Protein AF-A0A915LNX4-F1 (afdb_monomer_lite)

Foldseek 3Di:
DPPDDPVVVVVVLVVLLCVQLVDPDNPSVVVCVVVLLVLLPPLDLSSVLSSLVSLLSSCVSPVVSLLVCLVSLLCQCPPCSSPPSSNLSSLQSLLSCVLSLVVVLVPDDPPPVSNVVSVVSSVVVLVSLCVCCPPPPPSSVVSSVSSVVSVCVNPDDDDD

Secondary structure (DSSP, 8-state):
--PPPHHHHHHHHHHHHHHHHTSSSSHHHHHHHHHHHHGGGSSSHHHHHHHHHHHHHHHHH-GGGHHHHHHHHHHHHH-GGGHHHHHHHHHHHHHHHHHHHHHHHHTS-TT-HHHHHHHHHHHHHHHHHHTTTT-S-HHHHHHHHHHHHHHHHHHSPPP-

pLDDT: mean 93.02, std 8.46, range [41.34, 98.5]

InterPro domains:
  IPR011989 Armadillo-like helical [G3DSA:1.25.10.10] (1-160)
  IPR016024 Armadillo-type fold [SSF48371] (24-151)
  IPR021850 Symplekin/Pta1 [PTHR15245] (6-159)
  IPR032460 Symplekin/Pta1, N-terminal [PF11935] (85-158)

Radius of gyration: 16.42 Å; chains: 1; bounding box: 42×30×63 Å

Organism: Meloidogyne javanica (NCBI:txid6303)

Structure (mmCIF, N/CA/C/O backbone):
data_AF-A0A915LNX4-F1
#
_entry.id   AF-A0A915LNX4-F1
#
loop_
_atom_site.group_PDB
_atom_site.id
_atom_site.type_symbol
_atom_site.label_atom_id
_atom_site.label_alt_id
_atom_site.label_comp_id
_atom_site.label_asym_id
_atom_site.label_entity_id
_atom_site.label_seq_id
_atom_site.pdbx_PDB_ins_code
_atom_site.Cartn_x
_atom_site.Cartn_y
_atom_site.Cartn_z
_atom_site.occupancy
_atom_site.B_iso_or_equiv
_atom_site.auth_seq_id
_atom_site.auth_comp_id
_atom_site.auth_asym_id
_atom_site.auth_atom_id
_atom_site.pdbx_PDB_model_num
ATOM 1 N N . MET A 1 1 ? -5.269 6.811 33.867 1.00 41.34 1 MET A N 1
ATOM 2 C CA . MET A 1 1 ? -4.366 7.221 32.771 1.00 41.34 1 MET A CA 1
ATOM 3 C C . MET A 1 1 ? -5.238 7.730 31.639 1.00 41.34 1 MET A C 1
ATOM 5 O O . MET A 1 1 ? -5.911 6.921 31.017 1.00 41.34 1 MET A O 1
ATOM 9 N N . SER A 1 2 ? -5.333 9.049 31.447 1.00 49.84 2 SER A N 1
ATOM 10 C CA . SER A 1 2 ? -6.069 9.601 30.304 1.00 49.84 2 SER A CA 1
ATOM 11 C C . SER A 1 2 ? -5.302 9.208 29.047 1.00 49.84 2 SER A C 1
ATOM 13 O O . SER A 1 2 ? -4.170 9.653 28.866 1.00 49.84 2 SER A O 1
ATOM 15 N N . GLY A 1 3 ? -5.856 8.302 28.239 1.00 63.88 3 GLY A N 1
ATOM 16 C CA . GLY A 1 3 ? -5.266 7.964 26.948 1.00 63.88 3 GLY A CA 1
ATOM 17 C C . GLY A 1 3 ? -5.094 9.239 26.125 1.00 63.88 3 GLY A C 1
ATOM 18 O O . GLY A 1 3 ? -5.961 10.113 26.165 1.00 63.88 3 GLY A O 1
ATOM 19 N N . LYS A 1 4 ? -3.965 9.365 25.418 1.00 74.62 4 LYS A N 1
ATOM 20 C CA . LYS A 1 4 ? -3.777 10.452 24.448 1.00 74.62 4 LYS A CA 1
ATOM 21 C C . LYS A 1 4 ? -4.945 10.444 23.467 1.00 74.62 4 LYS A C 1
ATOM 23 O O . LYS A 1 4 ? -5.382 9.370 23.043 1.00 74.62 4 LYS A O 1
ATOM 28 N N . SER A 1 5 ? -5.428 11.624 23.100 1.00 91.31 5 SER A N 1
ATOM 29 C CA . SER A 1 5 ? -6.481 11.749 22.095 1.00 91.31 5 SER A CA 1
ATOM 30 C C . SER A 1 5 ? -6.028 11.142 20.761 1.00 91.31 5 SER A C 1
ATOM 32 O O . SER A 1 5 ? -4.832 11.064 20.458 1.00 91.31 5 SER A O 1
ATOM 34 N N . LEU A 1 6 ? -6.985 10.706 19.937 1.00 92.94 6 LEU A N 1
ATOM 35 C CA . LEU A 1 6 ? -6.696 10.175 18.600 1.00 92.94 6 LEU A CA 1
ATOM 36 C C . LEU A 1 6 ? -5.873 11.163 17.754 1.00 92.94 6 LEU A C 1
ATOM 38 O O . LEU A 1 6 ? -4.976 10.751 17.019 1.00 92.94 6 LEU A O 1
ATOM 42 N N . GLU A 1 7 ? -6.144 12.461 17.894 1.00 94.38 7 GLU A N 1
ATOM 43 C CA . GLU A 1 7 ? -5.425 13.515 17.176 1.00 94.38 7 GLU A CA 1
ATOM 44 C C . GLU A 1 7 ? -3.967 13.633 17.622 1.00 94.38 7 GLU A C 1
ATOM 46 O O . GLU A 1 7 ? -3.071 13.686 16.781 1.00 94.38 7 GLU A O 1
ATOM 51 N N . GLU A 1 8 ? -3.697 13.581 18.927 1.00 95.44 8 GLU A N 1
ATOM 52 C CA . GLU A 1 8 ? -2.323 13.590 19.440 1.00 95.44 8 GLU A CA 1
ATOM 53 C C . GLU A 1 8 ? -1.545 12.347 18.996 1.00 95.44 8 GLU A C 1
ATOM 55 O O . GLU A 1 8 ? -0.385 12.456 18.592 1.00 95.44 8 GLU A O 1
ATOM 60 N N . ARG A 1 9 ? -2.178 11.163 19.021 1.00 94.75 9 ARG A N 1
ATOM 61 C CA . ARG A 1 9 ? -1.572 9.918 18.512 1.00 94.75 9 ARG A CA 1
ATOM 62 C C . ARG A 1 9 ? -1.204 10.057 17.036 1.00 94.75 9 ARG A C 1
ATOM 64 O O . ARG A 1 9 ? -0.072 9.762 16.662 1.00 94.75 9 ARG A O 1
ATOM 71 N N . TYR A 1 10 ? -2.133 10.549 16.219 1.00 96.44 10 TYR A N 1
ATOM 72 C CA . TYR A 1 10 ? -1.899 10.768 14.795 1.00 96.44 10 TYR A CA 1
ATOM 73 C C . TYR A 1 10 ? -0.777 11.785 14.543 1.00 96.44 10 TYR A C 1
ATOM 75 O O . TYR A 1 10 ? 0.093 11.543 13.712 1.00 96.44 10 TYR A O 1
ATOM 83 N N . MET A 1 11 ? -0.746 12.894 15.285 1.00 96.94 11 MET A N 1
ATOM 84 C CA . MET A 1 11 ? 0.306 13.908 15.166 1.00 96.94 11 MET A CA 1
ATOM 85 C C . MET A 1 11 ? 1.694 13.337 15.488 1.00 96.94 11 MET A C 1
ATOM 87 O O . MET A 1 11 ? 2.661 13.619 14.779 1.00 96.94 11 MET A O 1
ATOM 91 N N . HIS A 1 12 ? 1.808 12.517 16.536 1.00 96.69 12 HIS A N 1
ATOM 92 C CA . HIS A 1 12 ? 3.069 11.855 16.871 1.00 96.69 12 HIS A CA 1
ATOM 93 C C . HIS A 1 12 ? 3.526 10.893 15.772 1.00 96.69 12 HIS A C 1
ATOM 95 O O . HIS A 1 12 ? 4.704 10.899 15.421 1.00 96.69 12 HIS A O 1
ATOM 101 N N . LEU A 1 13 ? 2.601 10.119 15.203 1.00 97.56 13 LEU A N 1
ATOM 102 C CA . LEU A 1 13 ? 2.885 9.213 14.092 1.00 97.56 13 LEU A CA 1
ATOM 103 C C . LEU A 1 13 ? 3.328 9.962 12.835 1.00 97.56 13 LEU A C 1
ATOM 105 O O . LEU A 1 13 ? 4.329 9.594 12.229 1.00 97.56 13 LEU A O 1
ATOM 109 N N . ALA A 1 14 ? 2.646 11.053 12.486 1.00 97.38 14 ALA A N 1
ATOM 110 C CA . ALA A 1 14 ? 3.024 11.894 11.355 1.00 97.38 14 ALA A CA 1
ATOM 111 C C . ALA A 1 14 ? 4.442 12.468 11.518 1.00 97.38 14 ALA A C 1
ATOM 113 O O . ALA A 1 14 ? 5.227 12.459 10.572 1.00 97.38 14 ALA A O 1
ATOM 114 N N . ARG A 1 15 ? 4.800 12.906 12.732 1.00 97.81 15 ARG A N 1
ATOM 115 C CA . ARG A 1 15 ? 6.156 13.383 13.037 1.00 97.81 15 ARG A CA 1
ATOM 116 C C . ARG A 1 15 ? 7.199 12.265 12.955 1.00 97.81 15 ARG A C 1
ATOM 118 O O . ARG A 1 15 ? 8.297 12.504 12.461 1.00 97.81 15 ARG A O 1
ATOM 125 N N . ALA A 1 16 ? 6.870 11.065 13.434 1.00 97.81 16 ALA A N 1
ATOM 126 C CA . ALA A 1 16 ? 7.753 9.904 13.335 1.00 97.81 16 ALA A CA 1
ATOM 127 C C . ALA A 1 16 ? 7.996 9.515 11.869 1.00 97.81 16 ALA A C 1
ATOM 129 O O . ALA A 1 16 ? 9.146 9.371 11.462 1.00 97.81 16 ALA A O 1
ATOM 130 N N . GLU A 1 17 ? 6.937 9.437 11.057 1.00 98.00 17 GLU A N 1
ATOM 131 C CA . GLU A 1 17 ? 7.046 9.211 9.613 1.00 98.00 17 GLU A CA 1
ATOM 132 C C . GLU A 1 17 ? 7.961 10.243 8.952 1.00 98.00 17 GLU A C 1
ATOM 134 O O . GLU A 1 17 ? 8.852 9.856 8.200 1.00 98.00 17 GLU A O 1
ATOM 139 N N . GLU A 1 18 ? 7.774 11.537 9.231 1.00 97.19 18 GLU A N 1
ATOM 140 C CA . GLU A 1 18 ? 8.622 12.583 8.654 1.00 97.19 18 GLU A CA 1
ATOM 141 C C . GLU A 1 18 ? 10.096 12.351 9.006 1.00 97.19 18 GLU A C 1
ATOM 143 O O . GLU A 1 18 ? 10.953 12.368 8.126 1.00 97.19 18 GLU A O 1
ATOM 148 N N . MET A 1 19 ? 10.400 12.074 10.276 1.00 96.75 19 MET A N 1
ATOM 149 C CA . MET A 1 19 ? 11.772 11.827 10.728 1.00 96.75 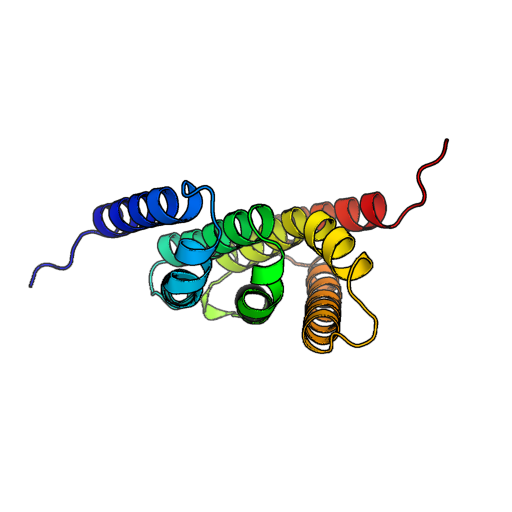19 MET A CA 1
ATOM 150 C C . MET A 1 19 ? 12.401 10.600 10.066 1.00 96.75 19 MET A C 1
ATOM 152 O O . MET A 1 19 ? 13.578 10.657 9.709 1.00 96.75 19 MET A O 1
ATOM 156 N N . ILE A 1 20 ? 11.629 9.526 9.882 1.00 97.25 20 ILE A N 1
ATOM 157 C CA . ILE A 1 20 ? 12.071 8.280 9.245 1.00 97.25 20 ILE A CA 1
ATOM 158 C C . ILE A 1 20 ? 12.292 8.488 7.738 1.00 97.25 20 ILE A C 1
ATOM 160 O O . ILE A 1 20 ? 13.321 8.102 7.178 1.00 97.25 20 ILE A O 1
ATOM 164 N N . LEU A 1 21 ? 11.336 9.123 7.058 1.00 96.31 21 LEU A N 1
ATOM 165 C CA . LEU A 1 21 ? 11.354 9.267 5.604 1.00 96.31 21 LEU A CA 1
ATOM 166 C C . LEU A 1 21 ? 12.251 10.407 5.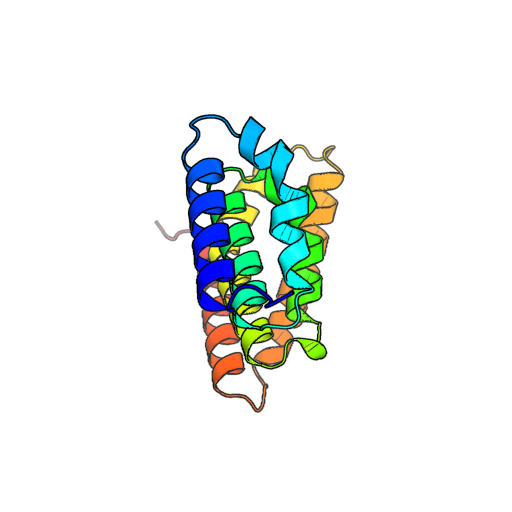113 1.00 96.31 21 LEU A C 1
ATOM 168 O O . LEU A 1 21 ? 12.688 10.351 3.967 1.00 96.31 21 LEU A O 1
ATOM 172 N N . LYS A 1 22 ? 12.589 11.391 5.951 1.00 95.44 22 LYS A N 1
ATOM 173 C CA . LYS A 1 22 ? 13.470 12.507 5.572 1.00 95.44 22 LYS A CA 1
ATOM 174 C C . LYS A 1 22 ? 14.960 12.150 5.548 1.00 95.44 22 LYS A C 1
ATOM 176 O O . LYS A 1 22 ? 15.730 12.890 4.954 1.00 95.44 22 LYS A O 1
ATOM 181 N N . GLN A 1 23 ? 15.375 11.048 6.177 1.00 92.75 23 GLN A N 1
ATOM 182 C CA . GLN A 1 23 ? 16.786 10.635 6.157 1.00 92.75 23 GLN A CA 1
ATOM 183 C C . GLN A 1 23 ? 17.235 10.285 4.737 1.00 92.75 23 GLN A C 1
ATOM 185 O O . GLN A 1 23 ? 16.503 9.605 4.025 1.00 92.75 23 GLN A O 1
ATOM 190 N N . ASP A 1 24 ? 18.437 10.685 4.330 1.00 86.62 24 ASP A N 1
ATOM 191 C CA . ASP A 1 24 ? 18.922 10.388 2.974 1.00 86.62 24 ASP A CA 1
ATOM 192 C C . ASP A 1 24 ? 19.188 8.888 2.764 1.00 86.62 24 ASP A C 1
ATOM 194 O O . ASP A 1 24 ? 19.028 8.369 1.662 1.00 86.62 24 ASP A O 1
ATOM 198 N N . ASN A 1 25 ? 19.555 8.169 3.829 1.00 89.12 25 ASN A N 1
ATOM 199 C CA . ASN A 1 25 ? 19.736 6.721 3.803 1.00 89.12 25 ASN A CA 1
ATOM 200 C C . ASN A 1 25 ? 18.461 5.969 4.227 1.00 89.12 25 ASN A C 1
ATOM 202 O O . ASN A 1 25 ? 17.600 6.482 4.946 1.00 89.12 25 ASN A O 1
ATOM 206 N N . SER A 1 26 ? 18.347 4.715 3.785 1.00 90.44 26 SER A N 1
ATOM 207 C CA . SER A 1 26 ? 17.220 3.841 4.134 1.00 90.44 26 SER A CA 1
ATOM 208 C C . SER A 1 26 ? 17.369 3.135 5.483 1.00 90.44 26 SER A C 1
ATOM 210 O O . SER A 1 26 ? 16.440 2.455 5.900 1.00 90.44 26 SER A O 1
ATOM 212 N N . SER A 1 27 ? 18.492 3.275 6.196 1.00 93.19 27 SER A N 1
ATOM 213 C CA . SER A 1 27 ? 18.746 2.490 7.417 1.00 93.19 27 SER A CA 1
ATOM 214 C C . SER A 1 27 ? 17.738 2.786 8.526 1.00 93.19 27 SER A C 1
ATOM 216 O O . SER A 1 27 ? 17.260 1.875 9.191 1.00 93.19 27 SER A O 1
ATOM 218 N N . VAL A 1 28 ? 17.358 4.054 8.703 1.00 95.19 28 VAL A N 1
ATOM 219 C CA . VAL A 1 28 ? 16.328 4.430 9.681 1.00 95.19 28 VAL A CA 1
ATOM 220 C C . VAL A 1 28 ? 14.962 3.876 9.276 1.00 95.19 28 VAL A C 1
ATOM 222 O O . VAL A 1 28 ? 14.216 3.421 10.134 1.00 95.19 28 VAL A O 1
ATOM 225 N N . LEU A 1 29 ? 14.642 3.868 7.979 1.00 97.25 29 LEU A N 1
ATOM 226 C CA . LEU A 1 29 ? 13.410 3.251 7.493 1.00 97.25 29 LEU A CA 1
ATOM 227 C C . LEU A 1 29 ? 13.393 1.750 7.777 1.00 97.25 29 LEU A C 1
ATOM 229 O O . LEU A 1 29 ? 12.419 1.265 8.338 1.00 97.25 29 LEU A O 1
ATOM 233 N N . ASP A 1 30 ? 14.470 1.042 7.452 1.00 95.56 30 ASP A N 1
ATOM 234 C CA . ASP A 1 30 ? 14.576 -0.401 7.667 1.00 95.56 30 ASP A CA 1
ATOM 235 C C . ASP A 1 30 ? 14.444 -0.784 9.153 1.00 95.56 30 ASP A C 1
ATOM 237 O O . ASP A 1 30 ? 13.718 -1.723 9.491 1.00 95.56 30 ASP A O 1
ATOM 241 N N . ASN A 1 31 ? 15.055 0.012 10.039 1.00 96.81 31 ASN A N 1
ATOM 242 C CA . ASN A 1 31 ? 15.029 -0.196 11.488 1.00 96.81 31 ASN A CA 1
ATOM 243 C C . ASN A 1 31 ? 13.650 -0.004 12.132 1.00 96.81 31 ASN A C 1
ATOM 245 O O . ASN A 1 31 ? 13.405 -0.607 13.167 1.00 96.81 31 ASN A O 1
ATOM 249 N N . PHE A 1 32 ? 12.788 0.851 11.570 1.00 97.19 32 PHE A N 1
ATOM 250 C CA . PHE A 1 32 ? 11.481 1.194 12.158 1.00 97.19 32 PHE A CA 1
ATOM 251 C C . PHE A 1 32 ? 10.287 0.718 11.319 1.00 97.19 32 PHE A C 1
ATOM 253 O O . PHE A 1 32 ? 9.138 1.078 11.597 1.00 97.19 32 PHE A O 1
ATOM 260 N N . LEU A 1 33 ? 10.536 -0.034 10.243 1.00 97.19 33 LEU A N 1
ATOM 261 C CA . LEU A 1 33 ? 9.495 -0.428 9.300 1.00 97.19 33 LEU A CA 1
ATOM 262 C C . LEU A 1 33 ? 8.407 -1.267 9.981 1.00 97.19 33 LEU A C 1
ATOM 264 O O . LEU A 1 33 ? 7.226 -0.971 9.804 1.00 97.19 33 LEU A O 1
ATOM 268 N N . ASP A 1 34 ? 8.782 -2.280 10.764 1.00 95.94 34 ASP A N 1
ATOM 269 C CA . ASP A 1 34 ? 7.806 -3.198 11.361 1.00 95.94 34 ASP A CA 1
ATOM 270 C C . ASP A 1 34 ? 6.919 -2.483 12.380 1.00 95.94 34 ASP A C 1
ATOM 272 O O . ASP A 1 34 ? 5.701 -2.658 12.363 1.00 95.94 34 ASP A O 1
ATOM 276 N N . GLU A 1 35 ? 7.494 -1.619 13.217 1.00 96.75 35 GLU A N 1
ATOM 277 C CA . GLU A 1 35 ? 6.759 -0.824 14.198 1.00 96.75 35 GLU A CA 1
ATOM 278 C C . GLU A 1 35 ? 5.739 0.089 13.517 1.00 96.75 35 GLU A C 1
ATOM 280 O O . GLU A 1 35 ? 4.594 0.189 13.957 1.00 96.75 35 GLU A O 1
ATOM 285 N N . MET A 1 36 ? 6.127 0.730 12.413 1.00 97.50 36 MET A N 1
ATOM 286 C CA . MET A 1 36 ? 5.234 1.621 11.672 1.00 97.50 36 MET A CA 1
ATOM 287 C C . MET A 1 36 ? 4.118 0.855 10.946 1.00 97.50 36 MET A C 1
ATOM 289 O O . MET A 1 36 ? 2.985 1.333 10.854 1.00 97.50 36 MET A O 1
ATOM 293 N N . VAL A 1 37 ? 4.410 -0.347 10.449 1.00 95.94 37 VAL A N 1
ATOM 294 C CA . VAL A 1 37 ? 3.448 -1.200 9.735 1.00 95.94 37 VAL A CA 1
ATOM 295 C C . VAL A 1 37 ? 2.441 -1.849 10.694 1.00 95.94 37 VAL A C 1
ATOM 297 O O . VAL A 1 37 ? 1.269 -1.992 10.338 1.00 95.94 37 VAL A O 1
ATOM 300 N N . GLN A 1 38 ? 2.843 -2.169 11.929 1.00 95.81 38 GLN A N 1
ATOM 301 C CA . GLN A 1 38 ? 1.970 -2.771 12.950 1.00 95.81 38 GLN A CA 1
ATOM 302 C C . GLN A 1 38 ? 0.747 -1.912 13.307 1.00 95.81 38 GLN A C 1
ATOM 304 O O . GLN A 1 38 ? -0.295 -2.457 13.685 1.00 95.81 38 GLN A O 1
ATOM 309 N N . PHE A 1 39 ? 0.810 -0.589 13.109 1.00 96.00 39 PHE A N 1
ATOM 310 C CA . PHE A 1 39 ? -0.326 0.318 13.328 1.00 96.00 39 PHE A CA 1
ATOM 311 C C . PHE A 1 39 ? -1.552 0.006 12.455 1.00 96.00 39 PHE A C 1
ATOM 313 O O . PHE A 1 39 ? -2.644 0.517 12.712 1.00 96.00 39 PHE A O 1
ATOM 320 N N . ILE A 1 40 ? -1.425 -0.866 11.452 1.00 94.50 40 ILE A N 1
ATOM 321 C CA . ILE A 1 40 ? -2.566 -1.343 10.672 1.00 94.50 40 ILE A CA 1
ATOM 322 C C . ILE A 1 40 ? -3.577 -2.165 11.494 1.00 94.50 40 ILE A C 1
ATOM 324 O O . ILE A 1 40 ? -4.740 -2.274 11.103 1.00 94.50 40 ILE A O 1
ATOM 328 N N . HIS A 1 41 ? -3.164 -2.705 12.643 1.00 92.81 41 HIS A N 1
ATOM 329 C CA . HIS A 1 41 ? -4.014 -3.501 13.534 1.00 92.81 41 HIS A CA 1
ATOM 330 C C . HIS A 1 41 ? -4.688 -2.678 14.646 1.00 92.81 41 HIS A C 1
ATOM 332 O O . HIS A 1 41 ? -5.426 -3.227 15.464 1.00 92.81 41 HIS A O 1
ATOM 338 N N . GLU A 1 42 ? -4.478 -1.360 14.674 1.00 93.38 42 GLU A N 1
ATOM 339 C CA . GLU A 1 42 ? -5.094 -0.455 15.653 1.00 93.38 42 GLU A CA 1
ATOM 340 C C . GLU A 1 42 ? -6.616 -0.408 15.551 1.00 93.38 42 GLU A C 1
ATOM 342 O O . GLU A 1 42 ? -7.196 -0.787 14.542 1.00 93.38 42 GLU A O 1
ATOM 347 N N . LYS A 1 43 ? -7.319 0.079 16.573 1.00 91.12 43 LYS A N 1
ATOM 348 C CA . LYS A 1 43 ? -8.791 0.154 16.511 1.00 91.12 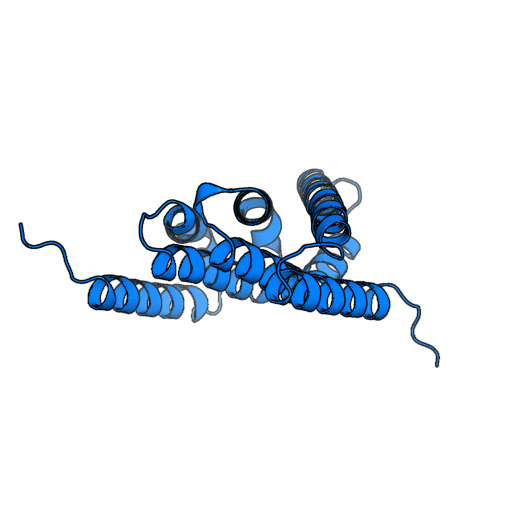43 LYS A CA 1
ATOM 349 C C . LYS A 1 43 ? -9.268 1.251 15.564 1.00 91.12 43 LYS A C 1
ATOM 351 O O . LYS A 1 43 ? -10.248 1.074 14.843 1.00 91.12 43 LYS A O 1
ATOM 356 N N . GLU A 1 44 ? -8.583 2.386 15.556 1.00 93.00 44 GLU A N 1
ATOM 357 C CA . GLU A 1 44 ? -9.031 3.567 14.836 1.00 93.00 44 GLU A CA 1
ATOM 358 C C . GLU A 1 44 ? -8.644 3.510 13.353 1.00 93.00 44 GLU A C 1
ATOM 360 O O . GLU A 1 44 ? -7.467 3.499 12.990 1.00 93.00 44 GLU A O 1
ATOM 365 N N . GLN A 1 45 ? -9.644 3.567 12.467 1.00 93.31 45 GLN A N 1
ATOM 366 C CA . GLN A 1 45 ? -9.442 3.531 11.010 1.00 93.31 45 GLN A CA 1
ATOM 367 C C . GLN A 1 45 ? -8.479 4.615 10.504 1.00 93.31 45 GLN A C 1
ATOM 369 O O . GLN A 1 45 ? -7.751 4.381 9.542 1.00 93.31 45 GLN A O 1
ATOM 374 N N . LYS A 1 46 ? -8.436 5.783 11.162 1.00 95.00 46 LYS A N 1
ATOM 375 C CA . LYS A 1 46 ? -7.497 6.870 10.841 1.00 95.00 46 LYS A CA 1
ATOM 376 C C . LYS A 1 46 ? -6.036 6.430 10.999 1.00 95.00 46 LYS A C 1
ATOM 378 O O . LYS A 1 46 ? -5.210 6.766 10.155 1.00 95.00 46 LYS A O 1
ATOM 383 N N . ILE A 1 47 ? -5.733 5.639 12.028 1.00 96.69 47 ILE A N 1
ATOM 384 C CA . ILE A 1 47 ? -4.389 5.112 12.299 1.00 96.69 47 ILE A CA 1
ATOM 385 C C . ILE A 1 47 ? -4.055 3.963 11.343 1.00 96.69 47 ILE A C 1
ATOM 387 O O . ILE A 1 47 ? -2.966 3.928 10.775 1.00 96.69 47 ILE A O 1
ATOM 391 N N . ARG A 1 48 ? -5.025 3.094 11.038 1.00 95.88 48 ARG A N 1
ATOM 392 C CA . ARG A 1 48 ? -4.839 2.069 9.999 1.00 95.88 48 ARG A CA 1
ATOM 393 C C . ARG A 1 48 ? -4.567 2.684 8.619 1.00 95.88 48 ARG A C 1
ATOM 395 O O . ARG A 1 48 ? -3.666 2.251 7.907 1.00 95.88 48 ARG A O 1
ATOM 402 N N . CYS A 1 49 ? -5.313 3.728 8.242 1.00 96.31 49 CYS A N 1
ATOM 403 C CA . CYS A 1 49 ? -5.083 4.474 6.999 1.00 96.31 49 CYS A CA 1
ATOM 404 C C . CYS A 1 49 ? -3.702 5.134 6.974 1.00 96.31 49 CYS A C 1
ATOM 406 O O . CYS A 1 49 ? -3.082 5.199 5.912 1.00 96.31 49 CYS A O 1
ATOM 408 N N . PHE A 1 50 ? -3.230 5.626 8.124 1.00 97.81 50 PHE A N 1
ATOM 409 C CA . PHE A 1 50 ? -1.872 6.133 8.271 1.00 97.81 50 PHE A CA 1
ATOM 410 C C . PHE A 1 50 ? -0.837 5.042 7.969 1.00 97.81 50 PHE A C 1
ATOM 412 O O . PHE A 1 50 ? 0.024 5.273 7.131 1.00 97.81 50 PHE A O 1
ATOM 419 N N . ALA A 1 51 ? -0.970 3.838 8.535 1.00 97.69 51 ALA A N 1
ATOM 420 C CA . ALA A 1 51 ? -0.043 2.736 8.258 1.00 97.69 51 ALA A CA 1
ATOM 421 C C . ALA A 1 51 ? 0.019 2.384 6.756 1.00 97.69 51 ALA A C 1
ATOM 423 O O . ALA A 1 51 ? 1.098 2.226 6.189 1.00 97.69 51 ALA A O 1
ATOM 424 N N . ILE A 1 52 ? -1.129 2.348 6.067 1.00 97.88 52 ILE A N 1
ATOM 425 C CA . ILE A 1 52 ? -1.175 2.093 4.615 1.00 97.88 52 ILE A CA 1
ATOM 426 C C . ILE A 1 52 ? -0.521 3.239 3.819 1.00 97.88 52 ILE A C 1
ATOM 428 O O . ILE A 1 52 ? 0.201 2.992 2.853 1.00 97.88 52 ILE A O 1
ATOM 432 N N . ASN A 1 53 ? -0.741 4.495 4.225 1.00 98.19 53 ASN A N 1
ATOM 433 C CA . ASN A 1 53 ? -0.058 5.658 3.641 1.00 98.19 53 ASN A CA 1
ATOM 434 C C . ASN A 1 53 ? 1.459 5.599 3.835 1.00 98.19 53 ASN A C 1
ATOM 436 O O . ASN A 1 53 ? 2.207 5.914 2.910 1.00 98.19 53 ASN A O 1
ATOM 440 N N . PHE A 1 54 ? 1.899 5.211 5.029 1.00 98.44 54 PHE A N 1
ATOM 441 C CA . PHE A 1 54 ? 3.305 5.061 5.355 1.00 98.44 54 PHE A CA 1
ATOM 442 C C . PHE A 1 54 ? 3.959 4.016 4.448 1.00 98.44 54 PHE A C 1
ATOM 444 O O . PHE A 1 54 ? 4.974 4.321 3.827 1.00 98.44 54 PHE A O 1
ATOM 451 N N . ILE A 1 55 ? 3.332 2.842 4.274 1.00 98.25 55 ILE A N 1
ATOM 452 C CA . ILE A 1 55 ? 3.794 1.804 3.335 1.00 98.25 55 ILE A CA 1
ATOM 453 C C . ILE A 1 55 ? 3.955 2.375 1.924 1.00 98.25 55 ILE A C 1
ATOM 455 O O . ILE A 1 55 ? 4.973 2.145 1.277 1.00 98.25 55 ILE A O 1
ATOM 459 N N . GLU A 1 56 ? 2.975 3.147 1.444 1.00 98.50 56 GLU A N 1
ATOM 460 C CA . GLU A 1 56 ? 3.049 3.756 0.115 1.00 98.50 56 GLU A CA 1
ATOM 461 C C . GLU A 1 56 ? 4.297 4.631 -0.050 1.00 98.50 56 GLU A C 1
ATOM 463 O O . GLU A 1 56 ? 5.019 4.522 -1.043 1.00 98.50 56 GLU A O 1
ATOM 468 N N . LYS A 1 57 ? 4.561 5.499 0.928 1.00 98.38 57 LYS A N 1
ATOM 469 C CA . LYS A 1 57 ? 5.712 6.405 0.899 1.00 98.38 57 LYS A CA 1
ATOM 470 C C . LYS A 1 57 ? 7.029 5.654 1.083 1.00 98.38 57 LYS A C 1
ATOM 472 O O . LYS A 1 57 ? 7.992 5.958 0.383 1.00 98.38 57 LYS A O 1
ATOM 477 N N . ALA A 1 58 ? 7.056 4.661 1.967 1.00 98.19 58 ALA A N 1
ATOM 478 C CA . ALA A 1 58 ? 8.216 3.822 2.230 1.00 98.19 58 ALA A CA 1
ATOM 479 C C . ALA A 1 58 ? 8.636 3.040 0.978 1.00 98.19 58 ALA A C 1
ATOM 481 O O . ALA A 1 58 ? 9.781 3.163 0.564 1.00 98.19 58 ALA A O 1
ATOM 482 N N . CYS A 1 59 ? 7.709 2.354 0.300 1.00 98.12 59 CYS A N 1
ATOM 483 C CA . CYS A 1 59 ? 8.006 1.629 -0.942 1.00 98.12 59 CYS A CA 1
ATOM 484 C C . CYS A 1 59 ? 8.419 2.555 -2.099 1.00 98.12 59 CYS A C 1
ATOM 486 O O . CYS A 1 59 ? 9.194 2.158 -2.965 1.00 98.12 59 CYS A O 1
ATOM 488 N N . LYS A 1 60 ? 7.893 3.788 -2.150 1.00 97.75 60 LYS A N 1
ATOM 489 C CA . LYS A 1 60 ? 8.311 4.795 -3.144 1.00 97.75 60 LYS A CA 1
ATOM 490 C C . LYS A 1 60 ? 9.724 5.321 -2.879 1.00 97.75 60 LYS A C 1
ATOM 492 O O . LYS A 1 60 ? 10.416 5.660 -3.835 1.00 97.75 60 LYS A O 1
ATOM 497 N N . LYS A 1 61 ? 10.125 5.409 -1.608 1.00 96.88 61 LYS A N 1
ATOM 498 C CA . LYS A 1 61 ? 11.471 5.817 -1.189 1.00 96.88 61 LYS A CA 1
ATOM 499 C C . LYS A 1 61 ? 12.484 4.691 -1.389 1.00 96.88 61 LYS A C 1
ATOM 501 O O . LYS A 1 61 ? 13.530 4.917 -1.986 1.00 96.88 61 LYS A O 1
ATOM 506 N N . ASP A 1 62 ? 12.156 3.500 -0.905 1.00 97.44 62 ASP A N 1
ATOM 507 C CA . ASP A 1 62 ? 12.978 2.302 -1.000 1.00 97.44 62 ASP A CA 1
ATOM 508 C C . ASP A 1 62 ? 12.114 1.101 -1.414 1.00 97.44 62 ASP A C 1
ATOM 510 O O . ASP A 1 62 ? 11.383 0.539 -0.594 1.00 97.44 62 ASP A O 1
ATOM 514 N N . PRO A 1 63 ? 12.177 0.687 -2.688 1.00 97.06 63 PRO A N 1
ATOM 515 C CA . PRO A 1 63 ? 11.414 -0.456 -3.167 1.00 97.06 63 PRO A CA 1
ATOM 516 C C . PRO A 1 63 ? 11.763 -1.802 -2.505 1.00 97.06 63 PRO A C 1
ATOM 518 O O . PRO A 1 63 ? 10.948 -2.717 -2.589 1.00 97.06 63 PRO A O 1
ATOM 521 N N . GLU A 1 64 ? 12.893 -1.963 -1.799 1.00 96.38 64 GLU A N 1
ATOM 522 C CA . GLU A 1 64 ? 13.144 -3.207 -1.043 1.00 96.38 64 GLU A CA 1
ATOM 523 C C . GLU A 1 64 ? 12.102 -3.442 0.058 1.00 96.38 64 GLU A C 1
ATOM 525 O O . GLU A 1 64 ? 11.802 -4.590 0.396 1.00 96.38 64 GLU A O 1
ATOM 530 N N . VAL A 1 65 ? 11.471 -2.370 0.551 1.00 97.31 65 VAL A N 1
ATOM 531 C CA . VAL A 1 65 ? 10.394 -2.412 1.553 1.00 97.31 65 VAL A CA 1
ATOM 532 C C . VAL A 1 65 ? 9.237 -3.315 1.125 1.00 97.31 65 VAL A C 1
ATOM 534 O O . VAL A 1 65 ? 8.569 -3.901 1.982 1.00 97.31 65 VAL A O 1
ATOM 537 N N . PHE A 1 66 ? 9.007 -3.496 -0.182 1.00 96.88 66 PHE A N 1
ATOM 538 C CA . PHE A 1 66 ? 7.959 -4.384 -0.688 1.00 96.88 66 PHE A CA 1
ATOM 539 C C . PHE A 1 66 ? 8.032 -5.792 -0.087 1.00 96.88 66 PHE A C 1
ATOM 541 O O . PHE A 1 66 ? 6.991 -6.349 0.267 1.00 96.88 66 PHE A O 1
ATOM 548 N N . LYS A 1 67 ? 9.244 -6.324 0.113 1.00 94.81 67 LYS A N 1
ATOM 549 C CA . LYS A 1 67 ? 9.478 -7.664 0.672 1.00 94.81 67 LYS A CA 1
ATOM 550 C C . LYS A 1 67 ? 8.851 -7.850 2.057 1.00 94.81 67 LYS A C 1
ATOM 552 O O . LYS A 1 67 ? 8.379 -8.938 2.370 1.00 94.81 67 LYS A O 1
ATOM 557 N N . ARG A 1 68 ? 8.790 -6.782 2.860 1.00 94.56 68 ARG A N 1
ATOM 558 C CA . ARG A 1 68 ? 8.223 -6.781 4.222 1.00 94.56 68 ARG A CA 1
ATOM 559 C C . ARG A 1 68 ? 6.789 -6.244 4.272 1.00 94.56 68 ARG A C 1
ATOM 561 O O . ARG A 1 68 ? 5.999 -6.675 5.103 1.00 94.56 68 ARG A O 1
ATOM 568 N N . ALA A 1 69 ? 6.414 -5.341 3.366 1.00 94.81 69 ALA A N 1
ATOM 569 C CA . ALA A 1 69 ? 5.117 -4.663 3.411 1.00 94.81 69 ALA A CA 1
ATOM 570 C C . ALA A 1 69 ? 3.989 -5.363 2.627 1.00 94.81 69 ALA A C 1
ATOM 572 O O . ALA A 1 69 ? 2.808 -5.095 2.872 1.00 94.81 69 ALA A O 1
ATOM 573 N N . ILE A 1 70 ? 4.313 -6.250 1.676 1.00 94.81 70 ILE A N 1
ATOM 574 C CA . ILE A 1 70 ? 3.317 -6.835 0.764 1.00 94.81 70 ILE A CA 1
ATOM 575 C C . ILE A 1 70 ? 2.261 -7.684 1.482 1.00 94.81 70 ILE A C 1
ATOM 577 O O . ILE A 1 70 ? 1.077 -7.619 1.143 1.00 94.81 70 ILE A O 1
ATOM 581 N N . ALA A 1 71 ? 2.664 -8.429 2.515 1.00 93.38 71 ALA A N 1
ATOM 582 C CA . ALA A 1 71 ? 1.749 -9.228 3.326 1.00 93.38 71 ALA A CA 1
ATOM 583 C C . ALA A 1 71 ? 0.722 -8.335 4.037 1.00 93.38 71 ALA A C 1
ATOM 585 O O . ALA A 1 71 ? -0.472 -8.639 4.046 1.00 93.38 71 ALA A O 1
ATOM 586 N N . THR A 1 72 ? 1.167 -7.184 4.543 1.00 94.25 72 THR A N 1
ATOM 587 C CA . THR A 1 72 ? 0.304 -6.205 5.202 1.00 94.25 72 THR A CA 1
ATOM 588 C C . THR A 1 72 ? -0.690 -5.562 4.238 1.00 94.25 72 THR A C 1
ATOM 590 O O . THR A 1 72 ? -1.871 -5.453 4.563 1.00 94.25 72 THR A O 1
ATOM 593 N N . LEU A 1 73 ? -0.257 -5.188 3.028 1.00 94.06 73 LEU A N 1
ATOM 594 C CA . LEU A 1 73 ? -1.175 -4.706 1.985 1.00 94.06 73 LEU A CA 1
ATOM 595 C C . LEU A 1 73 ? -2.197 -5.778 1.598 1.00 94.06 73 LEU A C 1
ATOM 597 O O . LEU A 1 73 ? -3.371 -5.466 1.388 1.00 94.06 73 LEU A O 1
ATOM 601 N N . SER A 1 74 ? -1.764 -7.042 1.549 1.00 92.94 74 SER A N 1
ATOM 602 C CA . SER A 1 74 ? -2.664 -8.156 1.277 1.00 92.94 74 SER A CA 1
ATOM 603 C C . SER A 1 74 ? -3.720 -8.324 2.352 1.00 92.94 74 SER A C 1
ATOM 605 O O . SER A 1 74 ? -4.907 -8.416 2.034 1.00 92.94 74 SER A O 1
ATOM 607 N N . TRP A 1 75 ? -3.298 -8.288 3.613 1.00 91.56 75 TRP A N 1
ATOM 608 C CA . TRP A 1 75 ? -4.202 -8.312 4.750 1.00 91.56 75 TRP A CA 1
ATOM 609 C C . TRP A 1 75 ? -5.196 -7.146 4.694 1.00 91.56 75 TRP A C 1
ATOM 611 O O . TRP A 1 75 ? -6.397 -7.381 4.775 1.00 91.56 75 TRP A O 1
ATOM 621 N N . ALA A 1 76 ? -4.729 -5.919 4.439 1.00 92.19 76 ALA A N 1
ATOM 622 C CA . ALA A 1 76 ? -5.560 -4.712 4.380 1.00 92.19 76 ALA A CA 1
ATOM 623 C C . ALA A 1 76 ? -6.671 -4.770 3.320 1.00 92.19 76 ALA A C 1
ATOM 625 O O . ALA A 1 76 ? -7.736 -4.182 3.500 1.00 92.19 76 ALA A O 1
ATOM 626 N N . LEU A 1 77 ? -6.419 -5.453 2.199 1.00 89.81 77 LEU A N 1
ATOM 627 C CA . LEU A 1 77 ? -7.400 -5.610 1.128 1.00 89.81 77 LEU A CA 1
ATOM 628 C C . LEU A 1 77 ? -8.483 -6.640 1.480 1.00 89.81 77 LEU A C 1
ATOM 630 O O . LEU A 1 77 ? -9.626 -6.498 1.046 1.00 89.81 77 LEU A O 1
ATOM 634 N N . THR A 1 78 ? -8.116 -7.688 2.221 1.00 85.00 78 THR A N 1
ATOM 635 C CA . THR A 1 78 ? -9.018 -8.798 2.566 1.00 85.00 78 THR A CA 1
ATOM 636 C C . THR A 1 78 ? -9.686 -8.675 3.926 1.00 85.00 78 THR A C 1
ATOM 638 O O . THR A 1 78 ? -10.677 -9.361 4.169 1.00 85.00 78 THR A O 1
ATOM 641 N N . ASP A 1 79 ? -9.140 -7.861 4.826 1.00 80.62 79 ASP A N 1
ATOM 642 C CA . ASP A 1 79 ? -9.645 -7.738 6.184 1.00 80.62 79 ASP A CA 1
ATOM 643 C C . ASP A 1 79 ? -11.024 -7.071 6.198 1.00 80.62 79 ASP A C 1
ATOM 645 O O . ASP A 1 79 ? -11.176 -5.870 5.962 1.00 80.62 79 ASP A O 1
ATOM 649 N N . GLN A 1 80 ? -12.038 -7.864 6.536 1.00 67.88 80 GLN A N 1
ATOM 650 C CA . GLN A 1 80 ? -13.413 -7.393 6.665 1.00 67.88 80 GLN A CA 1
ATOM 651 C C . GLN A 1 80 ? -13.588 -6.466 7.880 1.00 67.88 80 GLN A C 1
ATOM 653 O O . GLN A 1 80 ? -14.497 -5.635 7.880 1.00 67.88 80 GLN A O 1
ATOM 658 N N . SER A 1 81 ? -12.702 -6.543 8.888 1.00 73.75 81 SER A N 1
ATOM 659 C CA . SER A 1 81 ? -12.785 -5.705 10.094 1.00 73.75 81 SER A CA 1
ATOM 660 C C . SER A 1 81 ? -12.467 -4.230 9.821 1.00 73.75 81 SER A C 1
ATOM 662 O O . SER A 1 81 ? -12.999 -3.341 10.486 1.00 73.75 81 SER A O 1
ATOM 664 N N . GLY A 1 82 ? -11.627 -3.950 8.820 1.00 70.00 82 GLY A N 1
ATOM 665 C CA . GLY A 1 82 ? -11.302 -2.592 8.387 1.00 70.00 82 GLY A CA 1
ATOM 666 C C . GLY A 1 82 ? -12.463 -1.869 7.698 1.00 70.00 82 GLY A C 1
ATOM 667 O O . GLY A 1 82 ? -12.465 -0.636 7.621 1.00 70.00 82 GLY A O 1
ATOM 668 N N . GLY A 1 83 ? -13.467 -2.610 7.225 1.00 86.06 83 GLY A N 1
ATOM 669 C CA . GLY A 1 83 ? -14.588 -2.075 6.462 1.00 86.06 83 GLY A CA 1
ATOM 670 C C . GLY A 1 83 ? -14.173 -1.438 5.127 1.00 86.06 83 GLY A C 1
ATOM 671 O O . GLY A 1 83 ? -13.015 -1.458 4.704 1.00 86.06 83 GLY A O 1
ATOM 672 N N . VAL A 1 84 ? -15.147 -0.815 4.461 1.00 91.44 84 VAL A N 1
ATOM 673 C CA . VAL A 1 84 ? -14.996 -0.245 3.108 1.00 91.44 84 VAL A CA 1
ATOM 674 C C . VAL A 1 84 ? -13.875 0.801 3.017 1.00 91.44 84 VAL A C 1
ATOM 676 O O . VAL A 1 84 ? -13.215 0.913 1.985 1.00 91.44 84 VAL A O 1
ATOM 679 N N . ILE A 1 85 ? -13.638 1.580 4.077 1.00 93.44 85 ILE A N 1
ATOM 680 C CA . ILE A 1 85 ? -12.642 2.665 4.074 1.00 93.44 85 ILE A CA 1
ATOM 681 C C . ILE A 1 85 ? -11.224 2.108 3.914 1.00 93.44 85 ILE A C 1
ATOM 683 O O . ILE A 1 85 ? -10.471 2.585 3.062 1.00 93.44 85 ILE A O 1
ATOM 687 N N . ILE A 1 86 ? -10.876 1.082 4.693 1.00 94.75 86 ILE A N 1
ATOM 688 C CA . ILE A 1 86 ? -9.554 0.450 4.643 1.00 94.75 86 ILE A CA 1
ATOM 689 C C . ILE A 1 86 ? -9.358 -0.278 3.321 1.00 94.75 86 ILE A C 1
ATOM 691 O O . ILE A 1 86 ? -8.320 -0.105 2.686 1.00 94.75 86 ILE A O 1
ATOM 695 N N . GLN A 1 87 ? -10.386 -0.979 2.842 1.00 94.31 87 GLN A N 1
ATOM 696 C CA . GLN A 1 87 ? -10.333 -1.648 1.548 1.00 94.31 87 GLN A CA 1
ATOM 697 C C . GLN A 1 87 ? -10.100 -0.654 0.400 1.00 94.31 87 GLN A C 1
ATOM 699 O O . GLN A 1 87 ? -9.174 -0.828 -0.391 1.00 94.31 87 GLN A O 1
ATOM 704 N N . LYS A 1 88 ? -10.870 0.444 0.335 1.00 95.50 88 LYS A N 1
ATOM 705 C CA . LYS A 1 88 ? -10.653 1.512 -0.658 1.00 95.50 88 LYS A CA 1
ATOM 706 C C . LYS A 1 88 ? -9.246 2.091 -0.560 1.00 95.50 88 LYS A C 1
ATOM 708 O O . LYS A 1 88 ? -8.625 2.371 -1.587 1.00 95.50 88 LYS A O 1
ATOM 713 N N . LYS A 1 89 ? -8.739 2.273 0.664 1.00 96.69 89 LYS A N 1
ATOM 714 C CA . LYS A 1 89 ? -7.394 2.799 0.885 1.00 96.69 89 LYS A CA 1
ATOM 715 C C . LYS A 1 89 ? -6.319 1.836 0.377 1.00 96.69 89 LYS A C 1
ATOM 717 O O . LYS A 1 89 ? -5.410 2.282 -0.318 1.00 96.69 89 LYS A O 1
ATOM 722 N N . ALA A 1 90 ? -6.463 0.541 0.650 1.00 96.19 90 ALA A N 1
ATOM 723 C CA . ALA A 1 90 ? -5.571 -0.506 0.167 1.00 96.19 90 ALA A CA 1
ATOM 724 C C . ALA A 1 90 ? -5.560 -0.591 -1.368 1.00 96.19 90 ALA A C 1
ATOM 726 O O . ALA A 1 90 ? -4.481 -0.598 -1.957 1.00 96.19 90 ALA A O 1
ATOM 727 N N . ILE A 1 91 ? -6.730 -0.564 -2.028 1.00 97.06 91 ILE A N 1
ATOM 728 C CA . ILE A 1 91 ? -6.828 -0.563 -3.504 1.00 97.06 91 ILE A CA 1
ATOM 729 C C . ILE A 1 91 ? -6.107 0.654 -4.089 1.00 97.06 91 ILE A C 1
ATOM 731 O O . ILE A 1 91 ? -5.292 0.524 -5.006 1.00 97.06 91 ILE A O 1
ATOM 735 N N . ASN A 1 92 ? -6.369 1.843 -3.538 1.00 97.62 92 ASN A N 1
ATOM 736 C CA . ASN A 1 92 ? -5.719 3.063 -4.000 1.00 97.62 92 ASN A CA 1
ATOM 737 C C . ASN A 1 92 ? -4.195 2.982 -3.840 1.00 97.62 92 ASN A C 1
ATOM 739 O O . ASN A 1 92 ? -3.464 3.323 -4.764 1.00 97.62 92 ASN A O 1
ATOM 743 N N . THR A 1 93 ? -3.697 2.508 -2.700 1.00 98.00 93 THR A N 1
ATOM 744 C CA . THR A 1 93 ? -2.253 2.358 -2.485 1.00 98.00 93 THR A CA 1
ATOM 745 C C . THR A 1 93 ? -1.640 1.295 -3.404 1.00 98.00 93 THR A C 1
ATOM 747 O O . THR A 1 93 ? -0.593 1.555 -3.990 1.00 98.00 93 THR A O 1
ATOM 750 N N . CYS A 1 94 ? -2.310 0.164 -3.655 1.00 97.62 94 CYS A N 1
ATOM 751 C CA . CYS A 1 94 ? -1.867 -0.809 -4.664 1.00 97.62 94 CYS A CA 1
ATOM 752 C C . CYS A 1 94 ? -1.793 -0.183 -6.066 1.00 97.62 94 CYS A C 1
ATOM 754 O O . CYS A 1 94 ? -0.837 -0.429 -6.797 1.00 97.62 94 CYS A O 1
ATOM 756 N N . THR A 1 95 ? -2.749 0.683 -6.415 1.00 98.06 95 THR A N 1
ATOM 757 C CA . THR A 1 95 ? -2.740 1.446 -7.676 1.00 98.06 95 THR A CA 1
ATOM 758 C C . THR A 1 95 ? -1.501 2.329 -7.785 1.00 98.06 95 THR A C 1
ATOM 760 O O . THR A 1 95 ? -0.798 2.289 -8.788 1.00 98.06 95 THR A O 1
ATOM 763 N N . GLN A 1 96 ? -1.189 3.090 -6.734 1.00 98.06 96 GLN A N 1
ATOM 764 C CA . GLN A 1 96 ? -0.028 3.985 -6.715 1.00 98.06 96 GLN A CA 1
ATOM 765 C C . GLN A 1 96 ? 1.314 3.241 -6.702 1.00 98.06 96 GLN A C 1
ATOM 767 O O . GLN A 1 96 ? 2.316 3.768 -7.183 1.00 98.06 96 GLN A O 1
ATOM 772 N N . LEU A 1 97 ? 1.347 2.037 -6.128 1.00 97.94 97 LEU A N 1
ATOM 773 C CA . LEU A 1 97 ? 2.561 1.238 -5.996 1.00 97.94 97 LEU A CA 1
ATOM 774 C C . LEU A 1 97 ? 2.831 0.328 -7.189 1.00 97.94 97 LEU A C 1
ATOM 776 O O . LEU A 1 97 ? 3.981 -0.061 -7.376 1.00 97.94 97 LEU A O 1
ATOM 780 N N . TYR A 1 98 ? 1.828 0.017 -8.013 1.00 97.56 98 TYR A N 1
ATOM 781 C CA . TYR A 1 98 ? 2.005 -0.912 -9.126 1.00 97.56 98 TYR A CA 1
ATOM 782 C C . TYR A 1 98 ? 3.157 -0.545 -10.082 1.00 97.56 98 TYR A C 1
ATOM 784 O O . TYR A 1 98 ? 3.986 -1.418 -10.347 1.00 97.56 98 TYR A O 1
ATOM 792 N N . PRO A 1 99 ? 3.309 0.716 -10.542 1.00 97.56 99 PRO A N 1
ATOM 793 C CA . PRO A 1 99 ? 4.421 1.079 -11.424 1.00 97.56 99 PRO A CA 1
ATOM 794 C C . PRO A 1 99 ? 5.790 0.916 -10.748 1.00 97.56 99 PRO A C 1
ATOM 796 O O . PRO A 1 99 ? 6.771 0.543 -11.393 1.00 97.56 99 PRO A O 1
ATOM 799 N N . VAL A 1 100 ? 5.858 1.204 -9.443 1.00 98.00 100 VAL A N 1
ATOM 800 C CA . VAL A 1 100 ? 7.085 1.102 -8.641 1.00 98.00 100 VAL A CA 1
ATOM 801 C C . VAL A 1 100 ? 7.471 -0.363 -8.475 1.00 98.00 100 VAL A C 1
ATOM 803 O O . VAL A 1 100 ? 8.613 -0.727 -8.748 1.00 98.00 100 VAL A O 1
ATOM 806 N N . LEU A 1 101 ? 6.504 -1.206 -8.104 1.00 97.19 101 LEU A N 1
ATOM 807 C CA . LEU A 1 101 ? 6.698 -2.642 -7.949 1.00 97.19 101 LEU A CA 1
ATOM 808 C C . LEU A 1 101 ? 7.112 -3.293 -9.266 1.00 97.19 101 LEU A C 1
ATOM 810 O O . LEU A 1 101 ? 8.056 -4.072 -9.274 1.00 97.19 101 LEU A O 1
ATOM 814 N N . LEU A 1 102 ? 6.428 -2.983 -10.371 1.00 96.12 102 LEU A N 1
ATOM 815 C CA . LEU A 1 102 ? 6.727 -3.574 -11.674 1.00 96.12 102 LEU A CA 1
ATOM 816 C C . LEU A 1 102 ? 8.165 -3.262 -12.101 1.00 96.12 102 LEU A C 1
ATOM 818 O O . LEU A 1 102 ? 8.906 -4.166 -12.485 1.00 96.12 102 LEU A O 1
ATOM 822 N N . ARG A 1 103 ? 8.582 -1.993 -11.975 1.00 95.94 103 ARG A N 1
ATOM 823 C CA . ARG A 1 103 ? 9.961 -1.580 -12.260 1.00 95.94 103 ARG A CA 1
ATOM 824 C C . ARG A 1 103 ? 10.949 -2.322 -11.367 1.00 95.94 103 ARG A C 1
ATOM 826 O O . ARG A 1 103 ? 11.894 -2.908 -11.885 1.00 95.94 103 ARG A O 1
ATOM 833 N N . TRP A 1 104 ? 10.715 -2.322 -10.058 1.00 97.44 104 TRP A N 1
ATOM 834 C CA . TRP A 1 104 ? 11.577 -2.993 -9.091 1.00 97.44 104 TRP A CA 1
ATOM 835 C C . TRP A 1 104 ? 11.709 -4.490 -9.382 1.00 97.44 104 TRP A C 1
ATOM 837 O O . TRP A 1 104 ? 12.820 -4.973 -9.572 1.00 97.44 104 TRP A O 1
ATOM 847 N N . ALA A 1 105 ? 10.590 -5.205 -9.512 1.00 95.75 105 ALA A N 1
ATOM 848 C CA . ALA A 1 105 ? 10.562 -6.642 -9.760 1.00 95.75 105 ALA A CA 1
ATOM 849 C C . ALA A 1 105 ? 11.255 -7.008 -11.083 1.00 95.75 105 ALA A C 1
ATOM 851 O O . ALA A 1 105 ? 12.001 -7.981 -11.131 1.00 95.75 105 ALA A O 1
ATOM 852 N N . SER A 1 106 ? 11.082 -6.198 -12.136 1.00 94.19 106 SER A N 1
ATOM 853 C CA . SER A 1 106 ? 11.733 -6.428 -13.436 1.00 94.19 106 SER A CA 1
ATOM 854 C C . SER A 1 106 ? 13.263 -6.312 -13.402 1.00 94.19 106 SER A C 1
ATOM 856 O O . SER A 1 106 ? 13.942 -6.880 -14.252 1.00 94.19 106 SER A O 1
ATOM 858 N N . GLN A 1 107 ? 13.812 -5.586 -12.425 1.00 95.56 107 GLN A N 1
ATOM 859 C CA . GLN A 1 107 ? 15.254 -5.394 -12.251 1.00 95.56 107 GLN A CA 1
ATOM 860 C C . GLN A 1 107 ? 15.888 -6.467 -11.355 1.00 95.56 107 GLN A C 1
ATOM 862 O O . GLN A 1 107 ? 17.114 -6.520 -11.225 1.00 95.56 107 GLN A O 1
ATOM 867 N N . LYS A 1 108 ? 15.076 -7.313 -10.710 1.00 94.88 108 LYS A N 1
ATOM 868 C CA . LYS A 1 108 ? 15.565 -8.349 -9.803 1.00 94.88 108 LYS A CA 1
ATOM 869 C C . LYS A 1 108 ? 16.092 -9.553 -10.558 1.00 94.88 108 LYS A C 1
ATOM 871 O O . LYS A 1 108 ? 15.628 -9.917 -11.635 1.00 94.88 108 LYS A O 1
ATOM 876 N N . ARG A 1 109 ? 17.102 -10.186 -9.961 1.00 90.12 109 ARG A N 1
ATOM 877 C CA . ARG A 1 109 ? 17.658 -11.432 -10.484 1.00 90.12 109 ARG A CA 1
ATOM 878 C C . ARG A 1 109 ? 16.615 -12.531 -10.346 1.00 90.12 109 ARG A C 1
ATOM 880 O O . ARG A 1 109 ? 15.915 -12.606 -9.342 1.00 90.12 109 ARG A O 1
ATOM 887 N N . SER A 1 110 ? 16.605 -13.455 -11.298 1.00 84.56 110 SER A N 1
ATOM 888 C CA . SER A 1 110 ? 15.748 -14.643 -11.253 1.00 84.56 110 SER A CA 1
ATOM 889 C C . SER A 1 110 ? 16.053 -15.583 -10.081 1.00 84.56 110 SER A C 1
ATOM 891 O O . SER A 1 110 ? 15.316 -16.538 -9.872 1.00 84.56 110 SER A O 1
ATOM 893 N N . THR A 1 111 ? 17.118 -15.350 -9.316 1.00 91.44 111 THR A N 1
ATOM 894 C CA . THR A 1 111 ? 17.464 -16.103 -8.102 1.00 91.44 111 THR A CA 1
ATOM 895 C C . THR A 1 111 ? 16.995 -15.422 -6.811 1.00 91.44 111 THR A C 1
ATOM 897 O O . THR A 1 111 ? 17.226 -15.967 -5.741 1.00 91.44 111 THR A O 1
ATOM 900 N N . ASP A 1 112 ? 16.398 -14.225 -6.875 1.00 93.81 112 ASP A N 1
ATOM 901 C CA . ASP A 1 112 ? 15.852 -13.538 -5.695 1.00 93.81 112 ASP A CA 1
ATOM 902 C C . ASP A 1 112 ? 14.440 -14.069 -5.402 1.00 93.81 112 ASP A C 1
ATOM 904 O O . ASP A 1 112 ? 13.450 -13.623 -5.988 1.00 93.81 112 ASP A O 1
ATOM 908 N N . ASP A 1 113 ? 14.354 -15.072 -4.529 1.00 94.25 113 ASP A N 1
ATOM 909 C CA . ASP A 1 113 ? 13.087 -15.733 -4.204 1.00 94.25 113 ASP A CA 1
ATOM 910 C C . ASP A 1 113 ? 12.136 -14.837 -3.396 1.00 94.25 113 ASP A C 1
ATOM 912 O O . ASP A 1 113 ? 10.918 -14.942 -3.546 1.00 94.25 113 ASP A O 1
ATOM 916 N N . GLU A 1 114 ? 12.654 -13.885 -2.614 1.00 93.06 114 GLU A N 1
ATOM 917 C CA . GLU A 1 114 ? 11.822 -12.897 -1.917 1.00 93.06 114 GLU A CA 1
ATOM 918 C C . GLU A 1 114 ? 11.139 -11.951 -2.908 1.00 93.06 114 GLU A C 1
ATOM 920 O O . GLU A 1 114 ? 9.955 -11.639 -2.762 1.00 93.06 114 GLU A O 1
ATOM 925 N N . ALA A 1 115 ? 11.862 -11.516 -3.946 1.00 93.94 115 ALA A N 1
ATOM 926 C CA . ALA A 1 115 ? 11.289 -10.699 -5.010 1.00 93.94 115 ALA A CA 1
ATOM 927 C C . ALA A 1 115 ? 10.205 -11.452 -5.795 1.00 93.94 115 ALA A C 1
ATOM 929 O O . ALA A 1 115 ? 9.147 -10.880 -6.072 1.00 93.94 115 ALA A O 1
ATOM 930 N N . LYS A 1 116 ? 10.423 -12.740 -6.101 1.00 94.62 116 LYS A N 1
ATOM 931 C CA . LYS A 1 116 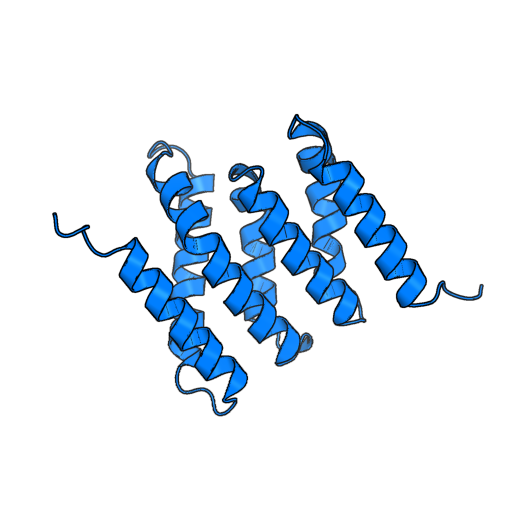? 9.397 -13.591 -6.730 1.00 94.62 116 LYS A CA 1
ATOM 932 C C . LYS A 1 116 ? 8.160 -13.718 -5.855 1.00 94.62 116 LYS A C 1
ATOM 934 O O . LYS A 1 116 ? 7.063 -13.436 -6.325 1.00 94.62 116 LYS A O 1
ATOM 939 N N . ASN A 1 117 ? 8.339 -14.067 -4.582 1.00 94.50 117 ASN A N 1
ATOM 940 C CA . ASN A 1 117 ? 7.232 -14.211 -3.643 1.00 94.50 117 ASN A CA 1
ATOM 941 C C . ASN A 1 117 ? 6.442 -12.899 -3.498 1.00 94.50 117 ASN A C 1
ATOM 943 O O . ASN A 1 117 ? 5.209 -12.893 -3.463 1.00 94.50 117 ASN A O 1
ATOM 947 N N . CYS A 1 118 ? 7.138 -11.760 -3.481 1.00 95.38 118 CYS A N 1
ATOM 948 C CA . CYS A 1 118 ? 6.495 -10.453 -3.478 1.00 95.38 118 CYS A CA 1
ATOM 949 C C . CYS A 1 118 ? 5.664 -10.213 -4.751 1.00 95.38 118 CYS A C 1
ATOM 951 O O . CYS A 1 118 ? 4.526 -9.742 -4.669 1.00 95.38 118 CYS A O 1
ATOM 953 N N . TRP A 1 119 ? 6.201 -10.547 -5.927 1.00 95.75 119 TRP A N 1
ATOM 954 C CA . TRP A 1 119 ? 5.490 -10.417 -7.199 1.00 95.75 119 TRP A CA 1
ATOM 955 C C . TRP A 1 119 ? 4.272 -11.347 -7.299 1.00 95.75 119 TRP A C 1
ATOM 957 O O . TRP A 1 119 ? 3.203 -10.929 -7.751 1.00 95.75 119 TRP A O 1
ATOM 967 N N . GLU A 1 120 ? 4.399 -12.590 -6.841 1.00 95.19 120 GLU A N 1
ATOM 968 C CA . GLU A 1 120 ? 3.304 -13.562 -6.780 1.00 95.19 120 GLU A CA 1
ATOM 969 C C . GLU A 1 120 ? 2.202 -13.087 -5.830 1.00 95.19 120 GLU A C 1
ATOM 971 O O . GLU A 1 120 ? 1.023 -13.067 -6.197 1.00 95.19 120 GLU A O 1
ATOM 976 N N . THR A 1 121 ? 2.581 -12.592 -4.649 1.00 95.06 121 THR A N 1
ATOM 977 C CA . THR A 1 121 ? 1.634 -12.025 -3.682 1.00 95.06 121 THR A CA 1
ATOM 978 C C . THR A 1 121 ? 0.897 -10.824 -4.266 1.00 95.06 121 THR A C 1
ATOM 980 O O . THR A 1 121 ? -0.330 -10.744 -4.174 1.00 95.06 121 THR A O 1
ATOM 983 N N . PHE A 1 122 ? 1.601 -9.912 -4.942 1.00 95.69 122 PHE A N 1
ATOM 984 C CA . PHE A 1 122 ? 0.940 -8.790 -5.605 1.00 95.69 122 PHE A CA 1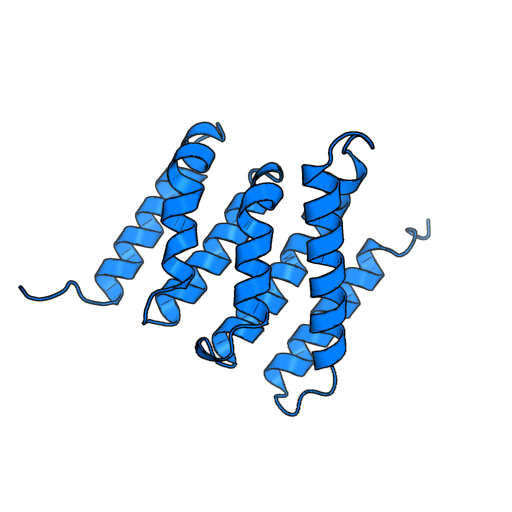
ATOM 985 C C . PHE A 1 122 ? 0.063 -9.243 -6.780 1.00 95.69 122 PHE A C 1
ATOM 987 O O . PHE A 1 122 ? -1.011 -8.687 -6.999 1.00 95.69 122 PHE A O 1
ATOM 994 N N . SER A 1 123 ? 0.457 -10.281 -7.516 1.00 94.62 123 SER A N 1
ATOM 995 C CA . SER A 1 123 ? -0.363 -10.853 -8.591 1.00 94.62 123 SER A CA 1
ATOM 996 C C . SER A 1 123 ? -1.676 -11.429 -8.057 1.00 94.62 123 SER A C 1
ATOM 998 O O . SER A 1 123 ? -2.727 -11.235 -8.672 1.00 94.62 123 SER A O 1
ATOM 1000 N N . MET A 1 124 ? -1.655 -12.051 -6.876 1.00 94.38 124 MET A N 1
ATOM 1001 C CA . MET A 1 124 ? -2.880 -12.445 -6.178 1.00 94.38 124 MET A CA 1
ATOM 1002 C C . MET A 1 124 ? -3.720 -11.230 -5.771 1.00 94.38 124 MET A C 1
ATOM 1004 O O . MET A 1 124 ? -4.942 -11.255 -5.923 1.00 94.38 124 MET A O 1
ATOM 1008 N N . LEU A 1 125 ? -3.092 -10.149 -5.293 1.00 94.06 125 LEU A N 1
ATOM 1009 C CA . LEU A 1 125 ? -3.808 -8.914 -4.957 1.00 94.06 125 LEU A CA 1
ATOM 1010 C C . LEU A 1 125 ? -4.469 -8.275 -6.163 1.00 94.06 125 LEU A C 1
ATOM 1012 O O . LEU A 1 125 ? -5.634 -7.897 -6.084 1.00 94.06 125 LEU A O 1
ATOM 1016 N N . LYS A 1 126 ? -3.764 -8.226 -7.290 1.00 94.31 126 LYS A N 1
ATOM 1017 C CA . LYS A 1 126 ? -4.303 -7.773 -8.566 1.00 94.31 126 LYS A CA 1
ATOM 1018 C C . LYS A 1 126 ? -5.602 -8.510 -8.892 1.00 94.31 126 LYS A C 1
ATOM 1020 O O . LYS A 1 126 ? -6.616 -7.859 -9.120 1.00 94.31 126 LYS A O 1
ATOM 1025 N N . ASN A 1 127 ? -5.602 -9.842 -8.818 1.00 94.31 127 ASN A N 1
ATOM 1026 C CA . ASN A 1 127 ? -6.797 -10.648 -9.084 1.00 94.31 127 ASN A CA 1
ATOM 1027 C C . ASN A 1 127 ? -7.938 -10.343 -8.100 1.00 94.31 127 ASN A C 1
ATOM 1029 O O . ASN A 1 127 ? -9.085 -10.215 -8.518 1.00 94.31 127 ASN A O 1
ATOM 1033 N N . LYS A 1 128 ? -7.633 -10.162 -6.809 1.00 93.69 128 LYS A N 1
ATOM 1034 C CA . LYS A 1 128 ? -8.637 -9.777 -5.803 1.00 93.69 128 LYS A CA 1
ATOM 1035 C C . LYS A 1 128 ? -9.245 -8.404 -6.084 1.00 93.69 128 LYS A C 1
ATOM 1037 O O . LYS A 1 128 ? -10.450 -8.249 -5.957 1.00 93.69 128 LYS A O 1
ATOM 1042 N N . ILE A 1 129 ? -8.443 -7.414 -6.483 1.00 95.25 129 ILE A N 1
ATOM 1043 C CA . ILE A 1 129 ? -8.952 -6.084 -6.854 1.00 95.25 129 ILE A CA 1
ATOM 1044 C C . ILE A 1 129 ? -9.810 -6.178 -8.121 1.00 95.25 129 ILE A C 1
ATOM 1046 O O . ILE A 1 129 ? -10.857 -5.549 -8.197 1.00 95.25 129 ILE A O 1
ATOM 1050 N N . MET A 1 130 ? -9.422 -7.000 -9.098 1.00 93.88 130 MET A N 1
ATOM 1051 C CA . MET A 1 130 ? -10.232 -7.210 -10.304 1.00 93.88 130 MET A CA 1
ATOM 1052 C C . MET A 1 130 ? -11.605 -7.814 -9.994 1.00 93.88 130 MET A C 1
ATOM 1054 O O . MET A 1 130 ? -12.570 -7.481 -10.666 1.00 93.88 130 MET A O 1
ATOM 1058 N N . GLN A 1 131 ? -11.729 -8.642 -8.956 1.00 93.38 131 GLN A N 1
ATOM 1059 C CA . GLN A 1 131 ? -13.020 -9.189 -8.522 1.00 93.38 131 GLN A CA 1
ATOM 1060 C C . GLN A 1 131 ? -13.944 -8.141 -7.877 1.00 93.38 131 GLN A C 1
ATOM 1062 O O . GLN A 1 131 ? -15.122 -8.420 -7.678 1.00 93.38 131 GLN A O 1
ATOM 1067 N N . THR A 1 132 ? -13.452 -6.940 -7.544 1.00 93.12 132 THR A N 1
ATOM 1068 C CA . THR A 1 132 ? -14.274 -5.884 -6.928 1.00 93.12 132 THR A CA 1
ATOM 1069 C C . THR A 1 132 ? -14.863 -4.885 -7.926 1.00 93.12 132 THR A C 1
ATOM 1071 O O . THR A 1 132 ? -15.559 -3.957 -7.511 1.00 93.12 132 THR A O 1
ATOM 1074 N N . VAL A 1 133 ? -14.652 -5.080 -9.233 1.00 93.69 133 VAL A N 1
ATOM 1075 C CA . VAL A 1 133 ? -15.270 -4.251 -10.288 1.00 93.69 133 VAL A CA 1
ATOM 1076 C C . VAL A 1 133 ? -16.798 -4.316 -10.260 1.00 93.69 133 VAL A C 1
ATOM 1078 O O . VAL A 1 133 ? -17.460 -3.310 -10.495 1.00 93.69 133 VAL A O 1
ATOM 1081 N N . ASP A 1 134 ? -17.354 -5.458 -9.859 1.00 91.12 134 ASP A N 1
ATOM 1082 C CA . ASP A 1 134 ? -18.800 -5.667 -9.736 1.00 91.12 134 ASP A CA 1
ATOM 1083 C C . ASP A 1 134 ? -19.317 -5.397 -8.311 1.00 91.12 134 ASP A C 1
ATOM 1085 O O . ASP A 1 134 ? -20.426 -5.788 -7.955 1.00 91.12 134 ASP A O 1
ATOM 1089 N N . SER A 1 135 ? -18.526 -4.728 -7.462 1.00 92.94 135 SER A N 1
ATOM 1090 C CA . SER A 1 135 ? -18.943 -4.399 -6.097 1.00 92.94 135 SER A CA 1
ATOM 1091 C C . SER A 1 135 ? -20.191 -3.508 -6.086 1.00 92.94 135 SER A C 1
ATOM 1093 O O . SER A 1 135 ? -20.274 -2.522 -6.820 1.00 92.94 135 SER A O 1
ATOM 1095 N N . GLU A 1 136 ? -21.122 -3.787 -5.170 1.00 93.12 136 GLU A N 1
ATOM 1096 C CA . GLU A 1 136 ? -22.268 -2.911 -4.880 1.00 93.12 136 GLU A CA 1
ATOM 1097 C C . GLU A 1 136 ? -21.838 -1.552 -4.301 1.00 93.12 136 GLU A C 1
ATOM 1099 O O . GLU A 1 136 ? -22.582 -0.573 -4.346 1.00 93.12 136 GLU A O 1
ATOM 1104 N N . ASN A 1 137 ? -20.616 -1.457 -3.763 1.00 94.19 137 ASN A N 1
ATOM 1105 C CA . ASN A 1 137 ? -20.074 -0.191 -3.302 1.00 94.19 137 ASN A CA 1
ATOM 1106 C C . ASN A 1 137 ? -19.441 0.580 -4.468 1.00 94.19 137 ASN A C 1
ATOM 1108 O O . ASN A 1 137 ? -18.308 0.310 -4.872 1.00 94.19 137 ASN A O 1
ATOM 1112 N N . GLU A 1 138 ? -20.127 1.623 -4.933 1.00 94.88 138 GLU A N 1
ATOM 1113 C CA . GLU A 1 138 ? -19.651 2.507 -6.010 1.00 94.88 138 GLU A CA 1
ATOM 1114 C C . GLU A 1 138 ? -18.247 3.085 -5.758 1.00 94.88 138 GLU A C 1
ATOM 1116 O O . GLU A 1 138 ? -17.441 3.261 -6.676 1.00 94.88 138 GLU A O 1
ATOM 1121 N N . GLY A 1 139 ? -17.902 3.329 -4.491 1.00 95.00 139 GLY A N 1
ATOM 1122 C CA . GLY A 1 139 ? -16.578 3.804 -4.105 1.00 95.00 139 GLY A CA 1
ATOM 1123 C C . GLY A 1 139 ? -15.471 2.765 -4.293 1.00 95.00 139 GLY A C 1
ATOM 1124 O O . GLY A 1 139 ? -14.350 3.151 -4.623 1.00 95.00 139 GLY A O 1
ATOM 1125 N N . ILE A 1 140 ? -15.758 1.481 -4.074 1.00 94.94 140 ILE A N 1
ATOM 1126 C CA . ILE A 1 140 ? -14.829 0.372 -4.339 1.00 94.94 140 ILE A CA 1
ATOM 1127 C C . ILE A 1 140 ? -14.707 0.162 -5.846 1.00 94.94 140 ILE A C 1
ATOM 1129 O O . ILE A 1 140 ? -13.590 0.156 -6.360 1.00 94.94 140 ILE A O 1
ATOM 1133 N N . LYS A 1 141 ? -15.840 0.099 -6.550 1.00 96.25 141 LYS A N 1
ATOM 1134 C CA . LYS A 1 141 ? -15.911 -0.036 -8.010 1.00 96.25 141 LYS A CA 1
ATOM 1135 C C . LYS A 1 141 ? -15.077 1.029 -8.727 1.00 96.25 141 LYS A C 1
ATOM 1137 O O . LYS A 1 141 ? -14.220 0.709 -9.546 1.00 96.25 141 LYS A O 1
ATOM 1142 N N . THR A 1 142 ? -15.231 2.296 -8.335 1.00 97.06 142 THR A N 1
ATOM 1143 C CA . THR A 1 142 ? -14.425 3.410 -8.869 1.00 97.06 142 THR A CA 1
ATOM 1144 C C . THR A 1 142 ? -12.920 3.186 -8.678 1.00 97.06 142 THR A C 1
ATOM 1146 O O . THR A 1 142 ? -12.127 3.458 -9.578 1.00 97.06 142 THR A O 1
ATOM 1149 N N . MET A 1 143 ? -12.501 2.697 -7.507 1.00 96.31 143 MET A N 1
ATOM 1150 C CA . MET A 1 143 ? -11.086 2.430 -7.231 1.00 96.31 143 MET A CA 1
ATOM 1151 C C . MET A 1 143 ? -10.562 1.231 -8.028 1.00 96.31 143 MET A C 1
ATOM 1153 O O . MET A 1 143 ? -9.429 1.277 -8.501 1.00 96.31 143 MET A O 1
ATOM 1157 N N . ALA A 1 144 ? -11.378 0.192 -8.222 1.00 96.81 144 ALA A N 1
ATOM 1158 C CA . ALA A 1 144 ? -11.030 -0.960 -9.047 1.00 96.81 144 ALA A CA 1
ATOM 1159 C C . ALA A 1 144 ? -10.790 -0.554 -10.512 1.00 96.81 144 ALA A C 1
ATOM 1161 O O . ALA A 1 144 ? -9.796 -0.969 -11.104 1.00 96.81 144 ALA A O 1
ATOM 1162 N N . PHE A 1 145 ? -11.620 0.332 -11.074 1.00 97.44 145 PHE A N 1
ATOM 1163 C CA . PHE A 1 145 ? -11.400 0.855 -12.427 1.00 97.44 145 PHE A CA 1
ATOM 1164 C C . PHE A 1 145 ? -10.112 1.674 -12.553 1.00 97.44 145 PHE A C 1
ATOM 1166 O O . PHE A 1 145 ? -9.360 1.467 -13.500 1.00 97.44 145 PHE A O 1
ATOM 1173 N N . LYS A 1 146 ? -9.799 2.538 -11.579 1.00 97.56 146 LYS A N 1
ATOM 1174 C CA . LYS A 1 146 ? -8.516 3.269 -11.555 1.00 97.56 146 LYS A CA 1
ATOM 1175 C C . LYS A 1 146 ? -7.313 2.332 -11.466 1.00 97.56 146 LYS A C 1
ATOM 1177 O O . LYS A 1 146 ? -6.273 2.588 -12.069 1.0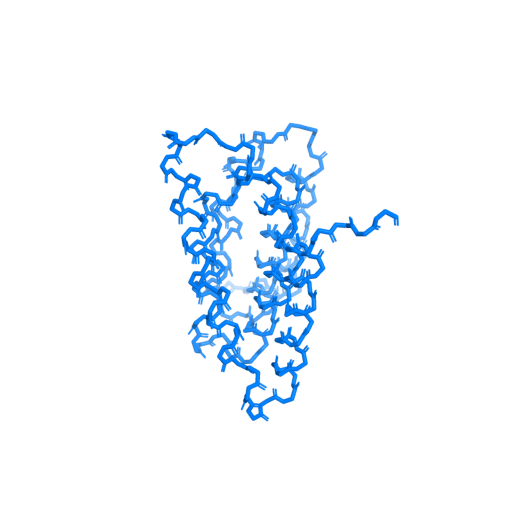0 97.56 146 LYS A O 1
ATOM 1182 N N . PHE A 1 147 ? -7.448 1.245 -10.711 1.00 97.69 147 PHE A N 1
ATOM 1183 C CA . PHE A 1 147 ? -6.420 0.216 -10.643 1.00 97.69 147 PHE A CA 1
ATOM 1184 C C . PHE A 1 147 ? -6.222 -0.461 -12.004 1.00 97.69 147 PHE A C 1
ATOM 1186 O O . PHE A 1 147 ? -5.091 -0.555 -12.472 1.00 97.69 147 PHE A O 1
ATOM 1193 N N . LEU A 1 148 ? -7.309 -0.876 -12.662 1.00 96.88 148 LEU A N 1
ATOM 1194 C CA . LEU A 1 148 ? -7.271 -1.468 -14.002 1.00 96.88 148 LEU A CA 1
ATOM 1195 C C . LEU A 1 148 ? -6.642 -0.532 -15.037 1.00 96.88 148 LEU A C 1
ATOM 1197 O O . LEU A 1 148 ? -5.777 -0.962 -15.794 1.00 96.88 148 LEU A O 1
ATOM 1201 N N . GLU A 1 149 ? -7.033 0.742 -15.041 1.00 96.94 149 GLU A N 1
ATOM 1202 C CA . GLU A 1 149 ? -6.433 1.771 -15.892 1.00 96.94 149 GLU A CA 1
ATOM 1203 C C . GLU A 1 149 ? -4.909 1.815 -15.704 1.00 96.94 149 GLU A C 1
ATOM 1205 O O . GLU A 1 149 ? -4.156 1.730 -16.675 1.00 96.94 149 GLU A O 1
ATOM 1210 N N . MET A 1 150 ? -4.442 1.846 -14.452 1.00 97.31 150 MET A N 1
ATOM 1211 C CA . MET A 1 150 ? -3.012 1.843 -14.143 1.00 97.31 150 MET A CA 1
ATOM 1212 C C . MET A 1 150 ? -2.301 0.565 -14.614 1.00 97.31 150 MET A C 1
ATOM 1214 O O . MET A 1 150 ? -1.183 0.644 -15.128 1.00 97.31 150 MET A O 1
ATOM 1218 N N . LEU A 1 151 ? -2.926 -0.609 -14.460 1.00 95.12 151 LEU A N 1
ATOM 1219 C CA . LEU A 1 151 ? -2.372 -1.872 -14.960 1.00 95.12 151 LEU A CA 1
ATOM 1220 C C . LEU A 1 151 ? -2.166 -1.819 -16.472 1.00 95.12 151 LEU A C 1
ATOM 1222 O O . LEU A 1 151 ? -1.083 -2.155 -16.950 1.00 95.12 151 LEU A O 1
ATOM 1226 N N . ILE A 1 152 ? -3.198 -1.383 -17.198 1.00 95.00 152 ILE A N 1
ATOM 1227 C CA . ILE A 1 152 ? -3.196 -1.289 -18.658 1.00 95.00 152 ILE A CA 1
ATOM 1228 C C . ILE A 1 152 ? -2.078 -0.343 -19.103 1.00 95.00 152 ILE A C 1
ATOM 1230 O O . ILE A 1 152 ? -1.232 -0.739 -19.899 1.00 95.00 152 ILE A O 1
ATOM 1234 N N . ILE A 1 153 ? -1.998 0.858 -18.525 1.00 94.50 153 ILE A N 1
ATOM 1235 C CA . ILE A 1 153 ? -0.951 1.839 -18.852 1.00 94.50 153 ILE A CA 1
ATOM 1236 C C . ILE A 1 153 ? 0.457 1.275 -18.612 1.00 94.50 153 ILE A C 1
ATOM 1238 O O . ILE A 1 153 ? 1.364 1.519 -19.404 1.00 94.50 153 ILE A O 1
ATOM 1242 N N . CYS A 1 154 ? 0.662 0.529 -17.525 1.00 94.19 154 CYS A N 1
ATOM 1243 C CA . CYS A 1 154 ? 1.983 0.008 -17.168 1.00 94.19 154 CYS A CA 1
ATOM 1244 C C . CYS A 1 154 ? 2.402 -1.236 -17.962 1.00 94.19 154 CYS A C 1
ATOM 1246 O O . CYS A 1 154 ? 3.599 -1.497 -18.072 1.00 94.19 154 CYS A O 1
ATOM 1248 N N . GLN A 1 155 ? 1.448 -2.037 -18.441 1.00 91.50 155 GLN A N 1
ATOM 1249 C CA . GLN A 1 155 ? 1.724 -3.299 -19.137 1.00 91.50 155 GLN A CA 1
ATOM 1250 C C . GLN A 1 155 ? 1.602 -3.202 -20.657 1.00 91.50 155 GLN A C 1
ATOM 1252 O O . GLN A 1 155 ? 2.048 -4.114 -21.353 1.00 91.50 155 GLN A O 1
ATOM 1257 N N . LEU A 1 156 ? 1.015 -2.127 -21.183 1.00 90.94 156 LEU A N 1
ATOM 1258 C CA . LEU A 1 156 ? 1.013 -1.887 -22.617 1.00 90.94 156 LEU A CA 1
ATOM 1259 C C . LEU A 1 156 ? 2.396 -1.409 -23.090 1.00 90.94 156 LEU A C 1
ATOM 1261 O O . LEU A 1 156 ? 3.020 -0.567 -22.436 1.00 90.94 156 LEU A O 1
ATOM 1265 N N . PRO A 1 157 ? 2.876 -1.903 -24.246 1.00 80.75 157 PRO A N 1
ATOM 1266 C CA . PRO A 1 157 ? 4.019 -1.310 -24.922 1.00 80.75 157 PRO A CA 1
ATOM 1267 C C . PRO A 1 157 ? 3.732 0.165 -25.200 1.00 80.75 157 PRO A C 1
ATOM 1269 O O . PRO A 1 157 ? 2.628 0.518 -25.619 1.00 80.75 157 PRO A O 1
ATOM 1272 N N . LYS A 1 158 ? 4.726 1.030 -24.998 1.00 78.44 158 LYS A N 1
ATOM 1273 C CA . LYS A 1 158 ? 4.611 2.411 -25.464 1.00 78.44 158 LYS A CA 1
ATOM 1274 C C . LYS A 1 158 ? 4.600 2.384 -26.988 1.00 78.44 158 LYS A C 1
ATOM 1276 O O . LYS A 1 158 ? 5.556 1.906 -27.590 1.00 78.44 158 LYS A O 1
ATOM 1281 N N . THR A 1 159 ? 3.520 2.859 -27.592 1.00 70.06 159 THR A N 1
ATOM 1282 C CA . THR A 1 159 ? 3.512 3.208 -29.013 1.00 70.06 159 THR A CA 1
ATOM 1283 C C . THR A 1 159 ? 4.419 4.421 -29.211 1.00 70.06 159 THR A C 1
ATOM 1285 O O . THR A 1 159 ? 4.251 5.413 -28.498 1.00 70.06 159 THR A O 1
ATOM 1288 N N . GLU A 1 160 ? 5.403 4.283 -30.104 1.00 54.59 160 GLU A N 1
ATOM 1289 C CA . GLU A 1 160 ? 6.322 5.348 -30.542 1.00 54.59 160 GLU A CA 1
ATOM 1290 C C . GLU A 1 160 ? 5.604 6.456 -31.321 1.00 54.59 160 GLU A C 1
ATOM 1292 O O . GLU A 1 160 ? 4.626 6.141 -32.041 1.00 54.59 160 GLU A O 1
#

Sequence (160 aa):
MSGKSLEERYMHLARAEEMILKQDNSSVLDNFLDEMVQFIHEKEQKIRCFAINFIEKACKKDPEVFKRAIATLSWALTDQSGGVIIQKKAINTCTQLYPVLLRWASQKRSTDDEAKNCWETFSMLKNKIMQTVDSENEGIKTMAFKFLEMLIICQLPKTE